Protein AF-A0A6J5DNM7-F1 (afdb_monomer_lite)

Sequence (93 aa):
MNILENEAALAILRDASEKLRAIGIHSDMQTCASKHGASIALIASETVEGAAAGYVASFLGCELTMSEPDRFCDEVANRLADRAIDDARHASR

Radius of gyration: 14.14 Å; chains: 1; bounding box: 38×35×32 Å

Secondary structure (DSSP, 8-state):
--GGG-HHHHHHHHHHHHHHHHTT-EEEEEEEEETTEEEEEEEEESSHHHHHHHHHHHHHHHHHHHH-HHHHHHHHHHHHHHHHHHHHHHHT-

Foldseek 3Di:
DAPVPPPVNVVVLVVVQVVCVVVQKHWDWDWDQDPVGIDIDIAIDNDNLNRLLVNLCVHVPCCCVPPPVVVSVVSSVVSSVVVVVVVVVVVVD

Structure (mmCIF, N/CA/C/O backbone):
data_AF-A0A6J5DNM7-F1
#
_entry.id   AF-A0A6J5DNM7-F1
#
loop_
_atom_site.group_PDB
_atom_site.id
_atom_site.type_symbol
_atom_site.label_atom_id
_atom_site.label_alt_id
_atom_site.label_comp_id
_atom_site.label_asym_id
_atom_site.label_entity_id
_atom_site.label_seq_id
_atom_site.pdbx_PDB_ins_code
_atom_site.Cartn_x
_atom_site.Cartn_y
_atom_site.Cartn_z
_atom_site.occupancy
_atom_site.B_iso_or_equiv
_atom_site.auth_seq_id
_atom_site.auth_comp_id
_atom_site.auth_asym_id
_atom_site.auth_atom_id
_atom_site.pdbx_PDB_model_num
ATOM 1 N N . MET A 1 1 ? 2.596 -15.483 -19.810 1.00 57.19 1 MET A N 1
ATOM 2 C CA . MET A 1 1 ? 2.138 -15.359 -18.418 1.00 57.19 1 MET A CA 1
ATOM 3 C C . MET A 1 1 ? 3.215 -14.618 -17.655 1.00 57.19 1 MET A C 1
ATOM 5 O O . MET A 1 1 ? 4.258 -15.197 -17.366 1.00 57.19 1 MET A O 1
ATOM 9 N N . ASN A 1 2 ? 3.025 -13.315 -17.457 1.00 73.19 2 ASN A N 1
ATOM 10 C CA . ASN A 1 2 ? 3.893 -12.543 -16.569 1.00 73.19 2 ASN A CA 1
ATOM 11 C C . ASN A 1 2 ? 3.401 -12.719 -15.111 1.00 73.19 2 ASN A C 1
ATOM 13 O O . ASN A 1 2 ? 2.289 -13.195 -14.888 1.00 73.19 2 ASN A O 1
ATOM 17 N N . ILE A 1 3 ? 4.214 -12.371 -14.109 1.00 72.50 3 ILE A N 1
ATOM 18 C CA . ILE A 1 3 ? 3.800 -12.515 -12.699 1.00 72.50 3 ILE A CA 1
ATOM 19 C C . ILE A 1 3 ? 2.611 -11.604 -12.336 1.00 72.50 3 ILE A C 1
ATOM 21 O O . ILE A 1 3 ? 1.838 -11.963 -11.459 1.00 72.50 3 ILE A O 1
ATOM 25 N N . LEU A 1 4 ? 2.433 -10.474 -13.032 1.00 73.50 4 LEU A N 1
ATOM 26 C CA . LEU A 1 4 ? 1.324 -9.519 -12.861 1.00 73.50 4 LEU A CA 1
ATOM 27 C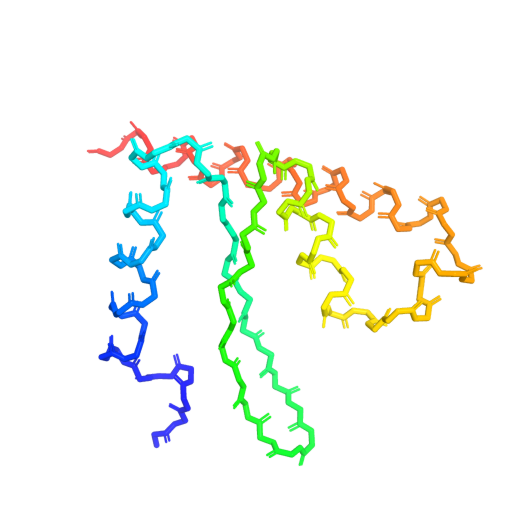 C . LEU A 1 4 ? -0.028 -10.094 -13.315 1.00 73.50 4 LEU A C 1
ATOM 29 O O . LEU A 1 4 ? -1.067 -9.649 -12.849 1.00 73.50 4 LEU A O 1
ATOM 33 N N . GLU A 1 5 ? -0.010 -11.095 -14.194 1.00 79.50 5 GLU A N 1
ATOM 34 C CA . GLU A 1 5 ? -1.175 -11.849 -14.676 1.00 79.50 5 GLU A CA 1
ATOM 35 C C . GLU A 1 5 ? -1.374 -13.160 -13.894 1.00 79.50 5 GLU A C 1
ATOM 37 O O . GLU A 1 5 ? -2.229 -13.978 -14.234 1.00 79.50 5 GLU A O 1
ATOM 42 N N . ASN A 1 6 ? -0.549 -13.421 -12.875 1.00 86.06 6 ASN A N 1
ATOM 43 C CA . ASN A 1 6 ? -0.644 -14.640 -12.088 1.00 86.06 6 ASN A CA 1
ATOM 44 C C . ASN A 1 6 ? -1.718 -14.490 -11.003 1.00 86.06 6 ASN A C 1
ATOM 46 O O . ASN A 1 6 ? -1.433 -14.108 -9.867 1.00 86.06 6 ASN A O 1
ATOM 50 N N . GLU A 1 7 ? -2.950 -14.854 -11.356 1.00 87.81 7 GLU A N 1
ATOM 51 C CA . GLU A 1 7 ? -4.109 -14.825 -10.454 1.00 87.81 7 GLU A CA 1
ATOM 52 C C . GLU A 1 7 ? -3.882 -15.602 -9.151 1.00 87.81 7 GLU A C 1
ATOM 54 O O . GLU A 1 7 ? -4.320 -15.165 -8.090 1.00 87.81 7 GLU A O 1
ATOM 59 N N . ALA A 1 8 ? -3.150 -16.722 -9.189 1.00 89.12 8 ALA A N 1
ATOM 60 C CA . ALA A 1 8 ? -2.854 -17.489 -7.980 1.00 89.12 8 ALA A CA 1
ATOM 61 C C . ALA A 1 8 ? -1.921 -16.716 -7.032 1.00 89.12 8 ALA A C 1
ATOM 63 O O . ALA A 1 8 ? -2.147 -16.696 -5.823 1.00 89.12 8 ALA A O 1
ATOM 64 N N . ALA A 1 9 ? -0.901 -16.041 -7.571 1.00 86.31 9 ALA A N 1
ATOM 65 C CA . ALA A 1 9 ? -0.012 -15.197 -6.775 1.00 86.31 9 ALA A CA 1
ATOM 66 C C . ALA A 1 9 ? -0.758 -13.983 -6.197 1.00 86.31 9 ALA A C 1
ATOM 68 O O . ALA A 1 9 ? -0.615 -13.677 -5.013 1.00 86.31 9 ALA A O 1
ATOM 69 N N . LEU A 1 10 ? -1.602 -13.330 -7.001 1.00 87.81 10 LEU A N 1
ATOM 70 C CA . LEU A 1 10 ? -2.433 -12.211 -6.549 1.00 87.81 10 LEU A CA 1
ATOM 71 C C . LEU A 1 10 ? -3.422 -12.633 -5.457 1.00 87.81 10 LEU A C 1
ATOM 73 O O . LEU A 1 10 ? -3.588 -11.908 -4.478 1.00 87.81 10 LEU A O 1
ATOM 77 N N . ALA A 1 11 ? -4.042 -13.809 -5.582 1.00 90.50 11 ALA A N 1
ATOM 78 C CA . ALA A 1 11 ? -4.955 -14.341 -4.576 1.00 90.50 11 ALA A CA 1
ATOM 79 C C . ALA A 1 11 ? -4.261 -14.558 -3.223 1.00 90.50 11 ALA A C 1
ATOM 81 O O . ALA A 1 11 ? -4.810 -14.176 -2.193 1.00 90.50 11 ALA A O 1
ATOM 82 N N . ILE A 1 12 ? -3.033 -15.092 -3.220 1.00 92.00 12 ILE A N 1
ATOM 83 C CA . ILE A 1 12 ? -2.236 -15.264 -1.994 1.00 92.00 12 ILE A CA 1
ATOM 84 C C . ILE A 1 12 ? -1.956 -13.912 -1.328 1.00 92.00 12 ILE A C 1
ATOM 86 O O . ILE A 1 12 ? -2.086 -13.780 -0.113 1.00 92.00 12 ILE A O 1
ATOM 90 N N . LEU A 1 13 ? -1.588 -12.892 -2.108 1.00 91.75 13 LEU A N 1
ATOM 91 C CA . LEU A 1 13 ? -1.288 -11.567 -1.561 1.00 91.75 13 LEU A CA 1
ATOM 92 C C . LEU A 1 13 ? -2.543 -10.844 -1.054 1.00 91.75 13 LEU A C 1
ATOM 94 O O . LEU A 1 13 ? -2.463 -10.122 -0.061 1.00 91.75 13 LEU A O 1
ATOM 98 N N . ARG A 1 14 ? -3.702 -11.059 -1.688 1.00 91.12 14 ARG A N 1
ATOM 99 C CA . ARG A 1 14 ? -4.998 -10.561 -1.197 1.00 91.12 14 ARG A CA 1
ATOM 100 C C . ARG A 1 14 ? -5.383 -11.220 0.128 1.00 91.12 14 ARG A C 1
ATOM 102 O O . ARG A 1 14 ? -5.660 -10.506 1.083 1.00 91.12 14 ARG A O 1
ATOM 109 N N . ASP A 1 15 ? -5.293 -12.546 0.218 1.00 94.81 15 ASP A N 1
ATOM 110 C CA . ASP A 1 15 ? -5.545 -13.288 1.463 1.00 94.81 15 ASP A CA 1
ATOM 111 C C . ASP A 1 15 ? -4.592 -12.847 2.594 1.00 94.81 15 ASP A C 1
ATOM 113 O O . ASP A 1 15 ? -5.012 -12.616 3.728 1.00 94.81 15 ASP A O 1
ATOM 117 N N . ALA A 1 16 ? -3.307 -12.637 2.290 1.00 94.81 16 ALA A N 1
ATOM 118 C CA . ALA A 1 16 ? -2.353 -12.092 3.254 1.00 94.81 16 ALA A CA 1
ATOM 119 C C . ALA A 1 16 ? -2.724 -10.667 3.711 1.00 94.81 16 ALA A C 1
ATOM 121 O O . ALA A 1 16 ? -2.643 -10.366 4.902 1.00 94.81 16 ALA A O 1
ATOM 122 N N . SER A 1 17 ? -3.160 -9.801 2.792 1.00 93.56 17 SER A N 1
ATOM 123 C CA . SER A 1 17 ? -3.615 -8.440 3.104 1.00 93.56 17 SER A CA 1
ATOM 124 C C . SER A 1 17 ? -4.839 -8.443 4.026 1.00 93.56 17 SER A C 1
ATOM 126 O O . SER A 1 17 ? -4.866 -7.711 5.017 1.00 93.56 17 SER A O 1
ATOM 128 N N . GLU A 1 18 ? -5.815 -9.315 3.766 1.00 93.69 18 GLU A N 1
ATOM 129 C CA . GLU A 1 18 ? -7.007 -9.482 4.606 1.00 93.69 18 GLU A CA 1
ATOM 130 C C . GLU A 1 18 ? -6.647 -9.940 6.024 1.00 93.69 18 GLU A C 1
ATOM 132 O O . GLU A 1 18 ? -7.133 -9.375 7.007 1.00 93.69 18 GLU A O 1
ATOM 137 N N . LYS A 1 19 ? -5.732 -10.908 6.145 1.00 95.75 19 LYS A N 1
ATOM 138 C CA . LYS A 1 19 ? -5.230 -11.393 7.440 1.00 95.75 19 LYS A CA 1
ATOM 139 C C . LYS A 1 19 ? -4.487 -10.313 8.219 1.00 95.75 19 LYS A C 1
ATOM 141 O O . LYS A 1 19 ? -4.689 -10.195 9.425 1.00 95.75 19 LYS A O 1
ATOM 146 N N . LEU A 1 20 ? -3.660 -9.511 7.547 1.00 95.19 20 LEU A N 1
ATOM 147 C CA . LEU A 1 20 ? -2.979 -8.370 8.163 1.00 95.19 20 LEU A CA 1
ATOM 148 C C . LEU A 1 20 ? -3.990 -7.328 8.655 1.00 95.19 20 LEU A C 1
ATOM 150 O O . LEU A 1 20 ? -3.909 -6.882 9.798 1.00 95.19 20 LEU A O 1
ATOM 154 N N . ARG A 1 21 ? -5.007 -7.013 7.847 1.00 91.12 21 ARG A N 1
ATOM 155 C CA . ARG A 1 21 ? -6.063 -6.071 8.232 1.00 91.12 21 ARG A CA 1
ATOM 156 C C . ARG A 1 21 ? -6.848 -6.553 9.451 1.00 91.12 21 ARG A C 1
ATOM 158 O O . ARG A 1 21 ? -7.181 -5.744 10.313 1.00 91.12 21 ARG A O 1
ATOM 165 N N . ALA A 1 22 ? -7.107 -7.857 9.551 1.00 93.69 22 ALA A N 1
ATOM 166 C CA . ALA A 1 22 ? -7.814 -8.451 10.685 1.00 93.69 22 ALA A CA 1
ATOM 167 C C . ALA A 1 22 ? -7.077 -8.271 12.025 1.00 93.69 22 ALA A C 1
ATOM 169 O O . ALA A 1 22 ? -7.720 -8.245 13.072 1.00 93.69 22 ALA A O 1
ATOM 170 N N . ILE A 1 23 ? -5.750 -8.114 11.997 1.00 95.62 23 ILE A N 1
ATO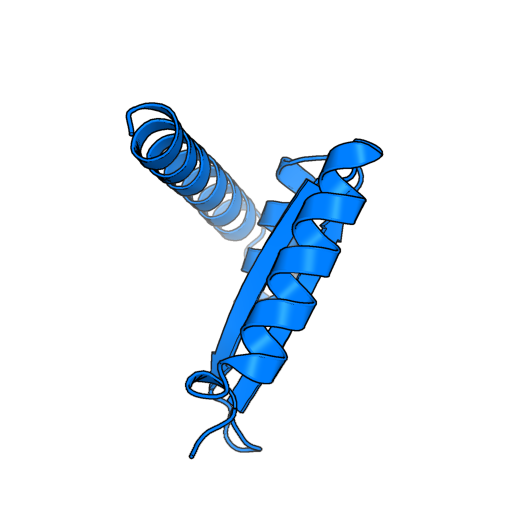M 171 C CA . ILE A 1 23 ? -4.924 -7.834 13.182 1.00 95.62 23 ILE A CA 1
ATOM 172 C C . ILE A 1 23 ? -4.535 -6.351 13.308 1.00 95.62 23 ILE A C 1
ATOM 174 O O . ILE A 1 23 ? -3.672 -6.012 14.111 1.00 95.62 23 ILE A O 1
ATOM 178 N N . GLY A 1 24 ? -5.162 -5.465 12.527 1.00 92.06 24 GLY A N 1
ATOM 179 C CA . GLY A 1 24 ? -4.910 -4.023 12.569 1.00 92.06 24 GLY A CA 1
ATOM 180 C C . GLY A 1 24 ? -3.647 -3.568 11.833 1.00 92.06 24 GLY A C 1
ATOM 181 O O . GLY A 1 24 ? -3.244 -2.423 11.990 1.00 92.06 24 GLY A O 1
ATOM 182 N N . ILE A 1 25 ? -3.026 -4.430 11.024 1.00 95.25 25 ILE A N 1
ATOM 183 C CA . ILE A 1 25 ? -1.877 -4.060 10.196 1.00 95.25 25 ILE A CA 1
ATOM 184 C C . ILE A 1 25 ? -2.366 -3.551 8.842 1.00 95.25 25 ILE A C 1
ATOM 186 O O . ILE A 1 25 ? -3.109 -4.222 8.119 1.00 95.25 25 ILE A O 1
ATOM 190 N N . HIS A 1 26 ? -1.917 -2.356 8.479 1.00 94.00 26 HIS A N 1
ATOM 191 C CA . HIS A 1 26 ? -2.179 -1.768 7.179 1.00 94.00 26 HIS A CA 1
ATOM 192 C C . HIS A 1 26 ? -1.239 -2.372 6.144 1.00 94.00 26 HIS A C 1
ATOM 194 O O . HIS A 1 26 ? -0.075 -2.654 6.419 1.00 94.00 26 HIS A O 1
ATOM 200 N N . SER A 1 27 ? -1.739 -2.584 4.932 1.00 93.06 27 SER A N 1
ATOM 201 C CA . SER A 1 27 ? -0.917 -3.101 3.841 1.00 93.06 27 SER A CA 1
ATOM 202 C C . SER A 1 27 ? -1.250 -2.434 2.525 1.00 93.06 27 SER A C 1
ATOM 204 O O . SER A 1 27 ? -2.377 -1.989 2.356 1.00 93.06 27 SER A O 1
ATOM 206 N N . ASP A 1 28 ? -0.292 -2.333 1.614 1.00 91.31 28 ASP A N 1
ATOM 207 C CA . ASP A 1 28 ? -0.458 -1.826 0.255 1.00 91.31 28 ASP A CA 1
ATOM 208 C C . ASP A 1 28 ? 0.220 -2.779 -0.734 1.00 91.31 28 ASP A C 1
ATOM 210 O O . ASP A 1 28 ? 1.260 -3.364 -0.427 1.00 91.31 28 ASP A O 1
ATOM 214 N N . MET A 1 29 ? -0.376 -2.973 -1.906 1.00 88.81 29 MET A N 1
ATOM 215 C CA . MET A 1 29 ? 0.146 -3.896 -2.910 1.00 88.81 29 MET A CA 1
ATOM 216 C C . MET A 1 29 ? 0.797 -3.106 -4.035 1.00 88.81 29 MET A C 1
ATOM 218 O O . MET A 1 29 ? 0.166 -2.255 -4.655 1.00 88.81 29 MET A O 1
ATOM 222 N N . GLN A 1 30 ? 2.057 -3.416 -4.321 1.00 86.06 30 GLN A N 1
ATOM 223 C CA . GLN A 1 30 ? 2.811 -2.788 -5.393 1.00 86.06 30 GLN A CA 1
ATOM 224 C C . GLN A 1 30 ? 3.118 -3.814 -6.479 1.00 86.06 30 GLN A C 1
ATOM 226 O O . GLN A 1 30 ? 3.633 -4.898 -6.211 1.00 86.06 30 GLN A O 1
ATOM 231 N N . THR A 1 31 ? 2.852 -3.442 -7.724 1.00 83.25 31 THR A N 1
ATOM 232 C CA . THR A 1 31 ? 3.287 -4.171 -8.916 1.00 83.25 31 THR A CA 1
ATOM 233 C C . THR A 1 31 ? 4.368 -3.356 -9.613 1.00 83.25 31 THR A C 1
ATOM 235 O O . THR A 1 31 ? 4.110 -2.221 -10.012 1.00 83.25 31 THR A O 1
ATOM 238 N N . CYS A 1 32 ? 5.565 -3.913 -9.774 1.00 76.38 32 CYS A N 1
ATOM 239 C CA . CYS A 1 32 ? 6.682 -3.227 -10.418 1.00 76.38 32 CYS A CA 1
ATOM 240 C C . CYS A 1 32 ? 7.173 -4.023 -11.628 1.00 76.38 32 CYS A C 1
ATOM 242 O O . CYS A 1 32 ? 7.339 -5.239 -11.561 1.00 76.38 32 CYS A O 1
ATOM 244 N N . ALA A 1 33 ? 7.423 -3.339 -12.744 1.00 75.12 33 ALA A N 1
ATOM 245 C CA . ALA A 1 33 ? 8.117 -3.903 -13.893 1.00 75.12 33 ALA A CA 1
ATOM 246 C C . ALA A 1 33 ? 9.542 -3.345 -13.923 1.00 75.12 33 ALA A C 1
ATOM 248 O O . ALA A 1 33 ? 9.743 -2.142 -14.061 1.00 75.12 33 ALA A O 1
ATOM 249 N N . SER A 1 34 ? 10.540 -4.219 -13.802 1.00 69.19 34 SER A N 1
ATOM 250 C CA . SER A 1 34 ? 11.953 -3.843 -13.852 1.00 69.19 34 SER A CA 1
ATOM 251 C C . SER A 1 34 ? 12.657 -4.490 -15.044 1.00 69.19 34 SER A C 1
ATOM 253 O O . SER A 1 34 ? 12.157 -5.437 -15.655 1.00 69.19 34 SER A O 1
ATOM 255 N N . LYS A 1 35 ? 13.882 -4.034 -15.334 1.00 72.69 35 LYS A N 1
ATOM 256 C CA . LYS A 1 35 ? 14.759 -4.665 -16.338 1.00 72.69 35 LYS A CA 1
ATOM 257 C C . LYS A 1 35 ? 15.095 -6.129 -16.013 1.00 72.69 35 LYS A C 1
ATOM 259 O O . LYS A 1 35 ? 15.481 -6.865 -16.913 1.00 72.69 35 LYS A O 1
ATOM 264 N N . HIS A 1 36 ? 14.936 -6.545 -14.755 1.00 77.38 36 HIS A N 1
ATOM 265 C CA . HIS A 1 36 ? 15.185 -7.912 -14.288 1.00 77.38 36 HIS A CA 1
ATOM 266 C C . HIS A 1 36 ? 13.916 -8.776 -14.258 1.00 77.38 36 HIS A C 1
ATOM 268 O O . HIS A 1 36 ? 13.977 -9.945 -13.889 1.00 77.38 36 HIS A O 1
ATOM 274 N N . GLY A 1 37 ? 12.770 -8.211 -14.645 1.00 74.94 37 GLY A N 1
ATOM 275 C CA . GLY A 1 37 ? 11.471 -8.866 -14.596 1.00 74.94 37 GLY A CA 1
ATOM 276 C C . GLY A 1 37 ? 10.452 -8.069 -13.793 1.00 74.94 37 GLY A C 1
ATOM 277 O O . GLY A 1 37 ? 10.761 -7.043 -13.179 1.00 74.94 37 GLY A O 1
ATOM 278 N N . ALA A 1 38 ? 9.214 -8.547 -13.829 1.00 81.19 38 ALA A N 1
ATOM 279 C CA . ALA A 1 38 ? 8.141 -8.003 -13.018 1.00 81.19 38 ALA A CA 1
ATOM 280 C C . ALA A 1 38 ? 8.146 -8.631 -11.617 1.00 81.19 38 ALA A C 1
ATOM 282 O O . ALA A 1 38 ? 8.519 -9.793 -11.450 1.00 81.19 38 ALA A O 1
ATOM 283 N N . SER A 1 39 ? 7.714 -7.863 -10.626 1.00 82.75 39 SER A N 1
ATOM 284 C CA . SER A 1 39 ? 7.531 -8.286 -9.244 1.00 82.75 39 SER A CA 1
ATOM 285 C C . SER A 1 39 ? 6.199 -7.770 -8.708 1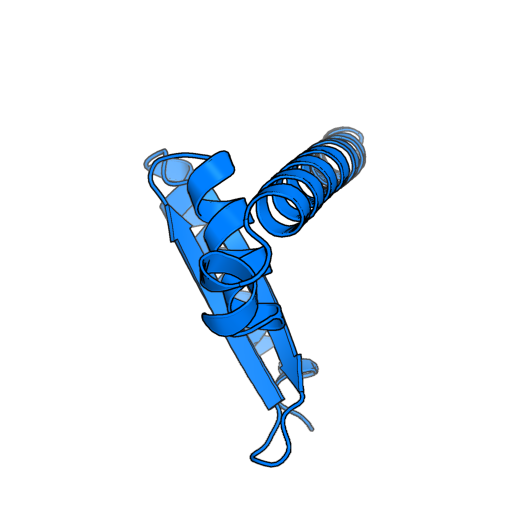.00 82.75 39 SER A C 1
ATOM 287 O O . SER A 1 39 ? 5.659 -6.762 -9.172 1.00 82.75 39 SER A O 1
ATOM 289 N N . ILE A 1 40 ? 5.673 -8.484 -7.718 1.00 85.69 40 ILE A N 1
ATOM 290 C CA . ILE A 1 40 ? 4.551 -8.034 -6.902 1.00 85.69 40 ILE A CA 1
ATOM 291 C C . ILE A 1 40 ? 5.022 -8.082 -5.454 1.00 85.69 40 ILE A C 1
ATOM 293 O O . ILE A 1 40 ? 5.615 -9.076 -5.034 1.00 85.69 40 ILE A O 1
ATOM 297 N N . ALA A 1 41 ? 4.778 -7.014 -4.709 1.00 86.69 41 ALA A N 1
ATOM 298 C CA . ALA A 1 41 ? 5.108 -6.899 -3.300 1.00 86.69 41 ALA A CA 1
ATOM 299 C C . ALA A 1 41 ? 3.862 -6.523 -2.495 1.00 86.69 41 ALA A C 1
ATOM 301 O O . ALA A 1 41 ? 3.008 -5.771 -2.965 1.00 86.69 41 ALA A O 1
ATOM 302 N N . LEU A 1 42 ? 3.784 -7.038 -1.269 1.00 90.81 42 LEU A N 1
ATOM 303 C CA . LEU A 1 42 ? 2.842 -6.581 -0.256 1.00 90.81 42 LEU A CA 1
ATOM 304 C C . LEU A 1 42 ? 3.638 -5.854 0.823 1.00 90.81 42 LEU A C 1
ATOM 306 O O . LEU A 1 42 ? 4.486 -6.441 1.492 1.00 90.81 42 LEU A O 1
ATOM 310 N N . ILE A 1 43 ? 3.375 -4.568 0.956 1.00 92.56 43 ILE A N 1
ATOM 311 C CA . ILE A 1 43 ? 4.049 -3.660 1.873 1.00 92.56 43 ILE A CA 1
ATOM 312 C C . ILE A 1 43 ? 3.154 -3.546 3.091 1.00 92.56 43 ILE A C 1
ATOM 314 O O . ILE A 1 43 ? 1.990 -3.203 2.939 1.00 92.56 43 ILE A O 1
ATOM 318 N N . ALA A 1 44 ? 3.662 -3.851 4.281 1.00 93.62 44 ALA A N 1
ATOM 319 C CA . ALA A 1 44 ? 2.881 -3.837 5.514 1.00 93.62 44 ALA A CA 1
ATOM 320 C C . ALA A 1 44 ? 3.454 -2.834 6.517 1.00 93.62 44 ALA A C 1
ATOM 322 O O . ALA A 1 44 ? 4.668 -2.650 6.596 1.00 93.62 44 ALA A O 1
ATOM 323 N N . SER A 1 45 ? 2.578 -2.191 7.284 1.00 95.38 45 SER A N 1
ATOM 324 C CA . SER A 1 45 ? 2.947 -1.236 8.321 1.00 95.38 45 SER A CA 1
ATOM 325 C C . SER A 1 45 ? 1.867 -1.131 9.395 1.00 95.38 45 SER A C 1
ATOM 327 O O . SER A 1 45 ? 0.690 -1.382 9.147 1.00 95.38 45 SER A O 1
ATOM 329 N N . GLU A 1 46 ? 2.270 -0.727 10.595 1.00 95.00 46 GLU A N 1
ATOM 330 C CA . GLU A 1 46 ? 1.361 -0.453 11.713 1.00 95.00 46 GLU A CA 1
ATOM 331 C C . GLU A 1 46 ? 0.479 0.780 11.467 1.00 95.00 46 GLU A C 1
ATOM 333 O O . GLU A 1 46 ? -0.546 0.935 12.123 1.00 95.00 46 GLU A O 1
ATOM 338 N N . THR A 1 47 ? 0.839 1.641 10.510 1.00 94.44 47 THR A N 1
ATOM 339 C CA . THR A 1 47 ? 0.067 2.839 10.155 1.00 94.44 47 THR A CA 1
ATOM 340 C C . THR A 1 47 ? -0.256 2.879 8.663 1.00 94.44 47 THR A C 1
ATOM 342 O O . THR A 1 47 ? 0.456 2.307 7.830 1.00 94.44 47 THR A O 1
ATOM 345 N N . VAL A 1 48 ? -1.343 3.569 8.302 1.00 91.75 48 VAL A N 1
ATOM 346 C CA . VAL A 1 48 ? -1.734 3.754 6.893 1.00 91.75 48 VAL A CA 1
ATOM 347 C C . VAL A 1 48 ? -0.645 4.537 6.154 1.00 91.75 48 VAL A C 1
ATOM 349 O O . VAL A 1 48 ? -0.272 4.190 5.034 1.00 91.75 48 VAL A O 1
ATOM 352 N N . GLU A 1 49 ? -0.093 5.552 6.817 1.00 93.56 49 GLU A N 1
ATOM 353 C CA . GLU A 1 49 ? 0.986 6.409 6.340 1.00 93.56 49 GLU A CA 1
ATOM 354 C C . GLU A 1 49 ? 2.255 5.6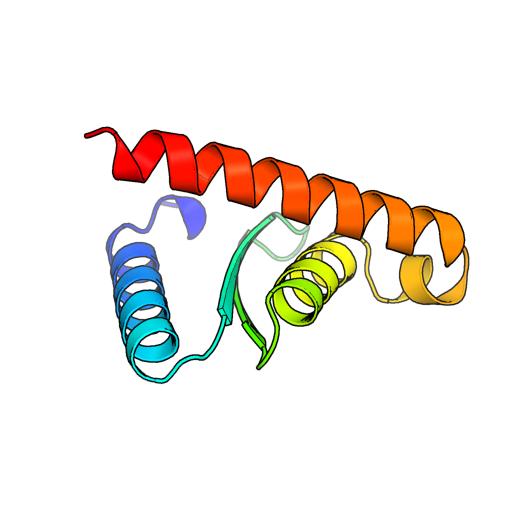04 6.076 1.00 93.56 49 GLU A C 1
ATOM 356 O O . GLU A 1 49 ? 2.891 5.794 5.045 1.00 93.56 49 GLU A O 1
ATOM 361 N N . GLY A 1 50 ? 2.610 4.668 6.961 1.00 91.69 50 GLY A N 1
ATOM 362 C CA . GLY A 1 50 ? 3.788 3.825 6.782 1.00 91.69 50 GLY A CA 1
ATOM 363 C C . GLY A 1 50 ? 3.642 2.857 5.607 1.00 91.69 50 GLY A C 1
ATOM 364 O O . GLY A 1 50 ? 4.598 2.650 4.857 1.00 91.69 50 GLY A O 1
ATOM 365 N N . ALA A 1 51 ? 2.441 2.314 5.384 1.00 92.56 51 ALA A N 1
ATOM 366 C CA . ALA A 1 51 ? 2.168 1.478 4.216 1.00 92.56 51 ALA A CA 1
ATOM 367 C C . ALA A 1 51 ? 2.248 2.293 2.909 1.00 92.56 51 ALA A C 1
ATOM 369 O O . ALA A 1 51 ? 2.870 1.845 1.944 1.00 92.56 51 ALA A O 1
ATOM 370 N N . ALA A 1 52 ? 1.689 3.509 2.894 1.00 91.31 52 ALA A N 1
ATOM 371 C CA . ALA A 1 52 ? 1.772 4.423 1.754 1.00 91.31 52 ALA A CA 1
ATOM 372 C C . ALA A 1 52 ? 3.214 4.894 1.487 1.00 91.31 52 ALA A C 1
ATOM 374 O O . ALA A 1 52 ? 3.668 4.879 0.345 1.00 91.31 52 ALA A O 1
ATOM 375 N N . ALA A 1 53 ? 3.967 5.235 2.535 1.00 89.81 53 ALA A N 1
ATOM 376 C CA . ALA A 1 53 ? 5.378 5.598 2.452 1.00 89.81 53 ALA A CA 1
ATOM 377 C C . ALA A 1 53 ? 6.227 4.464 1.872 1.00 89.81 53 ALA A C 1
ATOM 379 O O . ALA A 1 53 ? 7.047 4.703 0.986 1.00 89.81 53 ALA A O 1
ATOM 380 N N . GLY A 1 54 ? 5.995 3.223 2.310 1.00 89.31 54 GLY A N 1
ATOM 381 C CA . GLY A 1 54 ? 6.654 2.056 1.734 1.00 89.31 54 GLY A CA 1
ATOM 382 C C . GLY A 1 54 ? 6.333 1.885 0.247 1.00 89.31 54 GLY A C 1
ATOM 383 O O . GLY A 1 54 ? 7.244 1.644 -0.545 1.00 89.31 54 GLY A O 1
ATOM 384 N N . TYR A 1 55 ? 5.068 2.072 -0.154 1.00 88.81 55 TYR A N 1
ATOM 385 C CA . TYR A 1 55 ? 4.662 2.036 -1.564 1.00 88.81 55 TYR A CA 1
ATOM 386 C C . TYR A 1 55 ? 5.404 3.091 -2.390 1.00 88.81 55 TYR A C 1
ATOM 388 O O . TYR A 1 55 ? 6.037 2.760 -3.392 1.00 88.81 55 TYR A O 1
ATOM 396 N N . VAL A 1 56 ? 5.412 4.347 -1.949 1.00 87.44 56 VAL A N 1
ATOM 397 C CA . VAL A 1 56 ? 6.106 5.431 -2.659 1.00 87.44 56 VAL A CA 1
ATOM 398 C C . VAL A 1 56 ? 7.615 5.158 -2.741 1.00 87.44 56 VAL A C 1
ATOM 400 O O . VAL A 1 56 ? 8.199 5.220 -3.825 1.00 87.44 56 VAL A O 1
ATOM 403 N N . ALA A 1 57 ? 8.244 4.756 -1.633 1.00 83.00 57 ALA A N 1
ATOM 404 C CA . ALA A 1 57 ? 9.677 4.454 -1.584 1.00 83.00 57 ALA A CA 1
ATOM 405 C C . ALA A 1 57 ? 10.067 3.295 -2.517 1.00 83.00 57 ALA A C 1
ATOM 407 O O . ALA A 1 57 ? 11.117 3.323 -3.157 1.00 83.00 57 ALA A O 1
ATOM 408 N N . SER A 1 58 ? 9.205 2.286 -2.636 1.00 80.62 58 SER A N 1
ATOM 409 C CA . SER A 1 58 ? 9.440 1.128 -3.500 1.00 80.62 58 SER A CA 1
ATOM 410 C C . SER A 1 58 ? 9.369 1.444 -4.999 1.00 80.62 58 SER A C 1
ATOM 412 O O . SER A 1 58 ? 9.974 0.733 -5.802 1.00 80.62 58 SER A O 1
ATOM 414 N N . PHE A 1 59 ? 8.653 2.501 -5.397 1.00 73.44 59 PHE A N 1
ATOM 415 C CA . PHE A 1 59 ? 8.557 2.933 -6.795 1.00 73.44 59 PHE A CA 1
ATOM 416 C C . PHE A 1 59 ? 9.717 3.847 -7.196 1.00 73.44 59 PHE A C 1
ATOM 418 O O . PHE A 1 59 ? 10.180 3.815 -8.335 1.00 73.44 59 PHE A O 1
ATOM 425 N N . LEU A 1 60 ? 10.183 4.656 -6.248 1.00 67.25 60 LEU A N 1
ATOM 426 C CA . LEU A 1 60 ? 11.146 5.723 -6.501 1.00 67.25 60 LEU A CA 1
ATOM 427 C C . LEU A 1 60 ? 12.585 5.338 -6.129 1.00 67.25 60 LEU A C 1
ATOM 429 O O . LEU A 1 60 ? 13.517 6.070 -6.451 1.00 67.25 60 LEU A O 1
ATOM 433 N N . GLY A 1 61 ? 12.770 4.187 -5.470 1.00 62.66 61 GLY A N 1
ATOM 434 C CA . GLY A 1 61 ? 14.027 3.824 -4.824 1.00 62.66 61 GLY A CA 1
ATOM 435 C C . GLY A 1 61 ? 14.314 4.750 -3.639 1.00 62.66 61 GLY A C 1
ATOM 436 O O . GLY A 1 61 ? 13.811 5.869 -3.560 1.00 62.66 61 GLY A O 1
ATOM 437 N N . CYS A 1 62 ? 15.157 4.324 -2.698 1.00 56.19 62 CYS A N 1
ATOM 438 C CA . CYS A 1 62 ? 15.529 5.157 -1.545 1.00 56.19 62 CYS A CA 1
ATOM 439 C C . CYS A 1 62 ? 16.160 6.524 -1.915 1.00 56.19 62 CYS A C 1
ATOM 441 O O . CYS A 1 62 ? 16.414 7.334 -1.026 1.00 56.19 62 CYS A O 1
ATOM 443 N N . GLU A 1 63 ? 16.433 6.801 -3.194 1.00 58.25 63 GLU A N 1
ATOM 444 C CA . GLU A 1 63 ? 16.980 8.077 -3.657 1.00 58.25 63 GLU A CA 1
ATOM 445 C C . GLU A 1 63 ? 16.039 9.249 -3.362 1.00 58.25 63 GLU A C 1
ATOM 447 O O . GLU A 1 63 ? 16.456 10.182 -2.683 1.00 58.25 63 GLU A O 1
ATOM 452 N N . LEU A 1 64 ? 14.760 9.182 -3.749 1.00 58.88 64 LEU A N 1
ATOM 453 C CA . LEU A 1 64 ? 13.830 10.311 -3.582 1.00 58.88 64 LEU A CA 1
ATOM 454 C C . LEU A 1 64 ? 13.530 10.628 -2.112 1.00 58.88 64 LEU A C 1
ATOM 456 O O . LEU A 1 64 ? 13.436 11.797 -1.746 1.00 58.88 64 LEU A O 1
ATOM 460 N N . THR A 1 65 ? 13.483 9.606 -1.251 1.00 59.72 65 THR A N 1
ATOM 461 C CA . THR A 1 65 ? 13.382 9.789 0.207 1.00 59.72 65 THR A CA 1
ATOM 462 C C . THR A 1 65 ? 14.552 10.576 0.798 1.00 59.72 65 THR A C 1
ATOM 464 O O . THR A 1 65 ? 14.386 11.210 1.836 1.00 59.72 65 THR A O 1
ATOM 467 N N . MET A 1 66 ? 15.735 10.529 0.175 1.00 61.72 66 MET A N 1
ATOM 468 C CA . MET A 1 66 ? 16.938 11.189 0.690 1.00 61.72 66 MET A CA 1
ATOM 469 C C . MET A 1 66 ? 17.281 12.491 -0.042 1.00 61.72 66 MET A C 1
ATOM 471 O O . MET A 1 66 ? 17.891 13.368 0.566 1.00 61.72 66 MET A O 1
ATOM 475 N N . SER A 1 67 ? 16.912 12.631 -1.319 1.00 70.88 67 SER A N 1
ATOM 476 C CA . SER A 1 67 ? 17.262 13.790 -2.151 1.00 70.88 67 SER A CA 1
ATOM 477 C C . SER A 1 67 ? 16.141 14.819 -2.298 1.00 70.88 67 SER A C 1
ATOM 479 O O . SER A 1 67 ? 16.434 15.995 -2.496 1.00 70.88 67 SER A O 1
ATOM 481 N N . GLU A 1 68 ? 14.874 14.402 -2.208 1.00 81.00 68 GLU A N 1
ATOM 482 C CA . GLU A 1 68 ? 13.689 15.246 -2.430 1.00 81.00 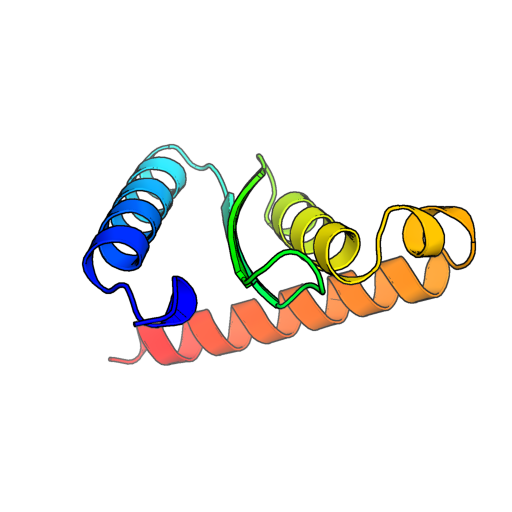68 GLU A CA 1
ATOM 483 C C . GLU A 1 68 ? 12.594 14.960 -1.370 1.00 81.00 68 GLU A C 1
ATOM 485 O O . GLU A 1 68 ? 11.498 14.504 -1.706 1.00 81.00 68 GLU A O 1
ATOM 490 N N . PRO A 1 69 ? 12.864 15.209 -0.073 1.00 80.25 69 PRO A N 1
ATOM 491 C CA . PRO A 1 69 ? 11.985 14.800 1.027 1.00 80.25 69 PRO A CA 1
ATOM 492 C C . PRO A 1 69 ? 10.591 15.442 0.981 1.00 80.25 69 PRO A C 1
ATOM 494 O O . PRO A 1 69 ? 9.607 14.766 1.269 1.00 80.25 69 PRO A O 1
ATOM 497 N N . ASP A 1 70 ? 10.483 16.710 0.578 1.00 86.56 70 ASP A N 1
ATOM 498 C CA . ASP A 1 70 ? 9.186 17.395 0.478 1.00 86.56 70 ASP A CA 1
ATOM 499 C C . ASP A 1 70 ? 8.302 16.747 -0.594 1.00 86.56 70 ASP A C 1
ATOM 501 O O . ASP A 1 70 ? 7.138 16.435 -0.352 1.00 86.56 70 ASP A O 1
ATOM 505 N N . ARG A 1 71 ? 8.893 16.426 -1.751 1.00 85.75 71 ARG A N 1
ATOM 506 C CA . ARG A 1 71 ? 8.193 15.714 -2.821 1.00 85.75 71 ARG A CA 1
ATOM 507 C C . ARG A 1 71 ? 7.789 14.310 -2.387 1.00 85.75 71 ARG A C 1
ATOM 509 O O . ARG A 1 71 ? 6.696 13.870 -2.718 1.00 85.75 71 ARG A O 1
ATOM 516 N N . PHE A 1 72 ? 8.639 13.603 -1.642 1.00 86.69 72 PHE A N 1
ATOM 517 C CA . PHE A 1 72 ? 8.268 12.304 -1.081 1.00 86.69 72 PHE A CA 1
ATOM 518 C C . PHE A 1 72 ? 7.030 12.416 -0.179 1.00 86.69 72 PHE A C 1
ATOM 520 O O . PHE A 1 72 ? 6.101 11.624 -0.325 1.00 86.69 72 PHE A O 1
ATOM 527 N N . CYS A 1 73 ? 6.984 13.412 0.710 1.00 88.31 73 CYS A N 1
ATOM 528 C CA . CYS A 1 73 ? 5.823 13.660 1.565 1.00 88.31 73 CYS A CA 1
ATOM 529 C C . CYS A 1 73 ? 4.549 13.935 0.751 1.00 88.31 73 CYS A C 1
ATOM 531 O O . CYS A 1 73 ? 3.498 13.377 1.071 1.00 88.31 73 CYS A O 1
ATOM 533 N N . ASP A 1 74 ? 4.645 14.730 -0.317 1.00 90.88 74 ASP A N 1
ATOM 534 C CA . ASP A 1 74 ? 3.513 15.022 -1.205 1.00 90.88 74 ASP A CA 1
ATOM 535 C C . ASP A 1 74 ? 3.002 13.760 -1.916 1.00 90.88 74 ASP A C 1
ATOM 537 O O . ASP A 1 74 ? 1.797 13.506 -1.959 1.00 90.88 74 ASP A O 1
ATOM 541 N N . GLU A 1 75 ? 3.902 12.917 -2.426 1.00 89.56 75 GLU A N 1
ATOM 542 C CA . GLU A 1 75 ? 3.539 11.645 -3.062 1.00 89.56 75 GLU A CA 1
ATOM 543 C C . GLU A 1 75 ? 2.874 10.679 -2.069 1.00 89.56 75 GLU A C 1
ATOM 545 O O . GLU A 1 75 ? 1.910 9.989 -2.410 1.00 89.56 75 GLU A O 1
ATOM 550 N N . VAL A 1 76 ? 3.332 10.655 -0.811 1.00 90.38 76 VAL A N 1
ATOM 551 C CA . VAL A 1 76 ? 2.683 9.875 0.254 1.00 90.38 76 VAL A CA 1
ATOM 552 C C . VAL A 1 76 ? 1.278 10.400 0.535 1.00 90.38 76 VAL A C 1
ATOM 554 O O . VAL A 1 76 ? 0.341 9.604 0.617 1.00 90.38 76 VAL A O 1
ATOM 557 N N . ALA A 1 77 ? 1.102 11.719 0.634 1.00 92.75 77 ALA A N 1
ATOM 558 C CA . ALA A 1 77 ? -0.208 12.331 0.839 1.00 92.75 77 ALA A CA 1
ATOM 559 C C . ALA A 1 77 ? -1.173 12.026 -0.320 1.00 92.75 77 ALA A C 1
ATOM 561 O O . ALA A 1 77 ? -2.323 11.649 -0.084 1.00 92.75 77 ALA A O 1
ATOM 562 N N . ASN A 1 78 ? -0.693 12.104 -1.564 1.00 91.88 78 ASN A N 1
ATOM 563 C CA . ASN A 1 78 ? -1.470 11.745 -2.750 1.00 91.88 78 ASN A CA 1
ATOM 564 C C . ASN A 1 78 ? -1.877 10.269 -2.726 1.00 91.88 78 ASN A C 1
ATOM 566 O O . ASN A 1 78 ? -3.051 9.946 -2.914 1.00 91.88 78 ASN A O 1
ATOM 570 N N . ARG A 1 79 ? -0.945 9.364 -2.399 1.00 91.94 79 ARG A N 1
ATOM 571 C CA . ARG A 1 79 ? -1.246 7.931 -2.298 1.00 91.94 79 ARG A CA 1
ATOM 572 C C . ARG A 1 79 ? -2.313 7.647 -1.242 1.00 91.94 79 ARG A C 1
ATOM 574 O O . ARG A 1 79 ? -3.194 6.821 -1.482 1.00 91.94 79 ARG A O 1
ATOM 581 N N . LEU A 1 80 ? -2.255 8.316 -0.090 1.00 92.62 80 LEU A N 1
ATOM 582 C CA . LEU A 1 80 ? -3.272 8.197 0.960 1.00 92.62 80 LEU A CA 1
ATOM 583 C C . LEU A 1 80 ? -4.652 8.650 0.470 1.00 92.62 80 LEU A C 1
ATOM 585 O O . LEU A 1 80 ? -5.643 7.962 0.725 1.00 92.62 80 LEU A O 1
ATOM 589 N N . ALA A 1 81 ? -4.718 9.763 -0.266 1.00 91.94 81 ALA A N 1
ATOM 590 C CA . ALA A 1 81 ? -5.961 10.250 -0.857 1.00 91.94 81 ALA A CA 1
ATOM 591 C C . ALA A 1 81 ? -6.542 9.248 -1.871 1.00 91.94 81 ALA A C 1
ATOM 593 O O . ALA A 1 81 ? -7.732 8.931 -1.806 1.00 91.94 81 ALA A O 1
ATOM 594 N N . ASP A 1 82 ? -5.705 8.679 -2.741 1.00 90.12 82 ASP A N 1
ATOM 595 C CA . ASP A 1 82 ? -6.122 7.659 -3.708 1.00 90.12 82 ASP A CA 1
ATOM 596 C C . ASP A 1 82 ? -6.678 6.409 -3.015 1.00 90.12 82 ASP A C 1
ATOM 598 O O . ASP A 1 82 ? -7.724 5.888 -3.408 1.00 90.12 82 ASP A O 1
ATOM 602 N N . ARG A 1 83 ? -6.035 5.953 -1.929 1.00 85.38 83 ARG A N 1
ATOM 603 C CA . ARG A 1 83 ? -6.538 4.813 -1.143 1.00 85.38 83 ARG A CA 1
ATOM 604 C C . ARG A 1 83 ? -7.901 5.086 -0.534 1.00 85.38 83 ARG A C 1
ATOM 606 O O . ARG A 1 83 ? -8.764 4.217 -0.588 1.00 85.38 83 ARG A O 1
ATOM 613 N N . ALA A 1 84 ? -8.108 6.277 0.021 1.00 87.06 84 ALA A N 1
ATOM 614 C CA . ALA A 1 84 ? -9.399 6.642 0.590 1.00 87.06 84 ALA A CA 1
ATOM 615 C C . ALA A 1 84 ? -10.515 6.611 -0.473 1.00 87.06 84 ALA A C 1
ATOM 617 O O . ALA A 1 84 ? -11.630 6.169 -0.191 1.00 87.06 84 ALA A O 1
ATOM 618 N N . ILE A 1 85 ? -10.209 7.029 -1.707 1.00 87.88 85 ILE A N 1
ATOM 619 C CA . ILE A 1 85 ? -11.137 6.959 -2.843 1.00 87.88 85 ILE A CA 1
ATOM 620 C C . ILE A 1 85 ? -11.427 5.501 -3.224 1.00 87.88 85 ILE A C 1
ATOM 622 O O . ILE A 1 85 ? -12.590 5.144 -3.435 1.00 87.88 85 ILE A O 1
ATOM 626 N N . ASP A 1 86 ? -10.400 4.657 -3.309 1.00 84.38 86 ASP A N 1
ATOM 627 C CA . ASP A 1 86 ? -10.560 3.244 -3.657 1.00 84.38 86 ASP A CA 1
ATOM 628 C C . ASP A 1 86 ? -11.367 2.484 -2.600 1.00 84.38 86 ASP A C 1
ATOM 630 O O . ASP A 1 86 ? -12.305 1.762 -2.952 1.00 84.38 86 ASP A O 1
ATOM 634 N N . ASP A 1 87 ? -11.085 2.701 -1.317 1.00 81.81 87 ASP A N 1
ATOM 635 C CA . ASP A 1 87 ? -11.836 2.103 -0.213 1.00 81.81 87 ASP A CA 1
ATOM 636 C C . ASP A 1 87 ? -13.309 2.535 -0.249 1.00 81.81 87 ASP A C 1
ATOM 638 O O . ASP A 1 87 ? -14.207 1.698 -0.126 1.00 81.81 87 ASP A O 1
ATOM 642 N N . ALA A 1 88 ? -13.586 3.819 -0.503 1.00 80.31 88 ALA A N 1
ATOM 643 C CA . ALA A 1 88 ? -14.952 4.328 -0.627 1.00 80.31 88 ALA A CA 1
ATOM 644 C C . ALA A 1 88 ? -15.715 3.696 -1.805 1.00 80.31 88 ALA A C 1
ATOM 646 O O . ALA A 1 88 ? -16.904 3.384 -1.686 1.00 80.31 88 ALA A O 1
ATOM 647 N N . ARG A 1 89 ? -15.039 3.462 -2.938 1.00 82.50 89 ARG A N 1
ATOM 648 C CA . ARG A 1 89 ? -15.616 2.780 -4.112 1.00 82.50 89 ARG A CA 1
ATOM 649 C C . ARG A 1 89 ? -15.928 1.306 -3.850 1.00 82.50 89 ARG A C 1
ATOM 651 O O . ARG A 1 89 ? -16.879 0.785 -4.426 1.00 82.50 89 ARG A O 1
ATOM 658 N N . HIS A 1 90 ? -15.141 0.635 -3.011 1.00 68.38 90 HIS A N 1
ATOM 659 C CA . HIS A 1 90 ? -15.351 -0.776 -2.675 1.00 68.38 90 HIS A CA 1
ATOM 660 C C . HIS A 1 90 ? -16.359 -0.971 -1.537 1.00 68.38 90 HIS A C 1
ATOM 662 O O . HIS A 1 90 ? -17.052 -1.979 -1.526 1.00 68.38 90 HIS A O 1
ATOM 668 N N . ALA A 1 91 ? -16.495 -0.005 -0.625 1.00 64.88 91 ALA A N 1
ATOM 669 C CA . ALA A 1 91 ? -17.480 -0.039 0.460 1.00 64.88 91 ALA A CA 1
ATOM 670 C C . ALA A 1 91 ? -18.923 0.275 0.012 1.00 64.88 91 ALA A C 1
ATOM 672 O O . ALA A 1 91 ? -19.863 0.068 0.774 1.00 64.88 91 ALA A O 1
ATOM 673 N N . SER A 1 92 ? -19.105 0.808 -1.200 1.00 56.09 92 SER A N 1
ATOM 674 C CA . SER A 1 92 ? -20.409 1.172 -1.777 1.00 56.09 92 SER A CA 1
ATOM 675 C C . SER A 1 92 ? -2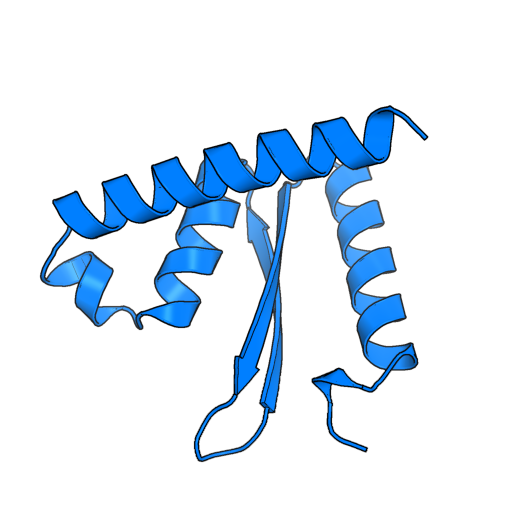0.998 0.100 -2.713 1.00 56.09 92 SER A C 1
ATOM 677 O O . SER A 1 92 ? -22.006 0.354 -3.377 1.00 56.09 92 SER A O 1
ATOM 679 N N . ARG A 1 93 ? -20.390 -1.092 -2.758 1.00 48.28 93 ARG A N 1
ATOM 680 C CA . ARG A 1 93 ? -20.872 -2.297 -3.453 1.00 48.28 93 ARG A CA 1
ATOM 681 C C . ARG A 1 93 ? -21.305 -3.355 -2.449 1.00 48.28 93 ARG A C 1
ATOM 683 O O . ARG A 1 93 ? -22.261 -4.084 -2.789 1.00 48.28 93 ARG A O 1
#

pLDDT: mean 83.66, std 11.3, range [48.28, 95.75]

Organism: NCBI:txid627669